Protein AF-A0A7W5C1H0-F1 (afdb_monomer)

Structure (mmCIF, N/CA/C/O backbone):
data_AF-A0A7W5C1H0-F1
#
_entry.id   AF-A0A7W5C1H0-F1
#
loop_
_atom_site.group_PDB
_atom_site.id
_atom_site.type_symbol
_atom_site.label_atom_id
_atom_site.label_alt_id
_atom_site.label_comp_id
_atom_site.label_asym_id
_atom_site.label_entity_id
_atom_site.label_seq_id
_atom_site.pdbx_PDB_ins_code
_atom_site.Cartn_x
_atom_site.Cartn_y
_atom_site.Cartn_z
_atom_site.occupancy
_atom_site.B_iso_or_equiv
_atom_site.auth_seq_id
_atom_site.auth_comp_id
_atom_site.auth_asym_id
_atom_site.auth_atom_id
_atom_site.pdbx_PDB_model_num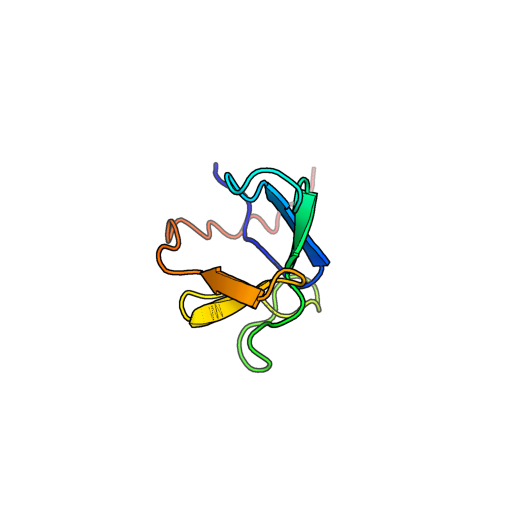
ATOM 1 N N . MET A 1 1 ? 0.106 15.534 13.397 1.00 43.31 1 MET A N 1
ATOM 2 C CA . MET A 1 1 ? -0.684 14.310 13.148 1.00 43.31 1 MET A CA 1
ATOM 3 C C . MET A 1 1 ? -0.158 13.655 11.886 1.00 43.31 1 MET A C 1
ATOM 5 O O . MET A 1 1 ? -0.075 14.344 10.877 1.00 43.31 1 MET A O 1
ATOM 9 N N . LYS A 1 2 ? 0.274 12.390 11.945 1.00 50.88 2 LYS A N 1
ATOM 10 C CA . 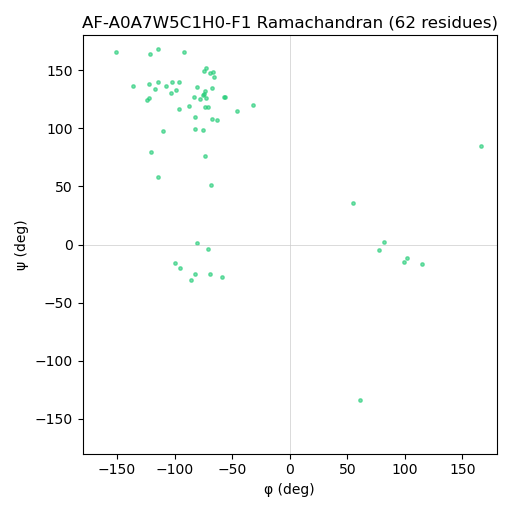LYS A 1 2 ? 0.606 11.615 10.741 1.00 50.88 2 LYS A CA 1
ATOM 11 C C . LYS A 1 2 ? -0.598 10.720 10.402 1.00 50.88 2 LYS A C 1
ATOM 13 O O . LYS A 1 2 ? -1.139 10.112 11.321 1.00 50.88 2 LYS A O 1
ATOM 18 N N . PRO A 1 3 ? -1.040 10.661 9.138 1.00 64.25 3 PRO A N 1
ATOM 19 C CA . PRO A 1 3 ? -2.145 9.799 8.733 1.00 64.25 3 PRO A CA 1
ATOM 20 C C . PRO A 1 3 ? -1.765 8.315 8.856 1.00 64.25 3 PRO A C 1
ATOM 22 O O . PRO A 1 3 ? -0.604 7.946 8.671 1.00 64.25 3 PRO A O 1
ATOM 25 N N . ILE A 1 4 ? -2.750 7.467 9.162 1.00 72.06 4 ILE A N 1
ATOM 26 C CA . ILE A 1 4 ? -2.606 6.006 9.107 1.00 72.06 4 ILE A CA 1
ATOM 27 C C . ILE A 1 4 ? -2.561 5.587 7.641 1.00 72.06 4 ILE A C 1
ATOM 29 O O . ILE A 1 4 ? -3.487 5.894 6.895 1.00 72.06 4 ILE A O 1
ATOM 33 N N . ALA A 1 5 ? -1.516 4.853 7.262 1.00 76.19 5 ALA A N 1
ATOM 34 C CA . ALA A 1 5 ? -1.437 4.224 5.954 1.00 76.19 5 ALA A CA 1
ATOM 35 C C . ALA A 1 5 ? -2.384 3.014 5.883 1.00 76.19 5 ALA A C 1
ATOM 37 O O . ALA A 1 5 ? -2.407 2.157 6.769 1.00 76.19 5 ALA A O 1
ATOM 38 N N . ARG A 1 6 ? -3.167 2.937 4.817 1.00 84.50 6 ARG A N 1
ATOM 39 C CA . ARG A 1 6 ? -4.148 1.898 4.507 1.00 84.50 6 ARG A CA 1
ATOM 40 C C . ARG A 1 6 ? -3.790 1.244 3.178 1.00 84.50 6 ARG A C 1
ATOM 42 O O . ARG A 1 6 ? -3.011 1.778 2.388 1.00 84.50 6 ARG A O 1
ATOM 49 N N . GLN A 1 7 ? -4.368 0.078 2.916 1.00 81.88 7 GLN A N 1
ATOM 50 C CA . GLN A 1 7 ? -4.306 -0.517 1.586 1.00 81.88 7 GLN A CA 1
ATOM 51 C C . GLN A 1 7 ? -4.875 0.478 0.563 1.00 81.88 7 GLN A C 1
ATOM 53 O O . GLN A 1 7 ? -5.979 0.987 0.733 1.00 81.88 7 GLN A O 1
ATOM 58 N N . GLY A 1 8 ? -4.100 0.765 -0.480 1.00 79.69 8 GLY A N 1
ATOM 59 C CA . GLY A 1 8 ? -4.396 1.781 -1.488 1.00 79.69 8 GLY A CA 1
ATOM 60 C C . GLY A 1 8 ? -3.667 3.111 -1.290 1.00 79.69 8 GLY A C 1
ATOM 61 O O . GLY A 1 8 ? -3.581 3.876 -2.250 1.00 79.69 8 GLY A O 1
ATOM 62 N N . ASP A 1 9 ? -3.082 3.380 -0.116 1.00 80.69 9 ASP A N 1
ATOM 63 C CA . ASP A 1 9 ? -2.310 4.610 0.075 1.00 80.69 9 ASP A CA 1
ATOM 64 C C . ASP A 1 9 ? -1.056 4.630 -0.797 1.00 80.69 9 ASP A C 1
ATOM 66 O O . ASP A 1 9 ? -0.402 3.612 -1.044 1.00 80.69 9 ASP A O 1
ATOM 70 N N . LEU A 1 10 ? -0.733 5.825 -1.281 1.00 80.12 10 LEU A N 1
ATOM 71 C CA . LEU A 1 10 ? 0.331 6.046 -2.243 1.00 80.12 10 LEU A CA 1
ATOM 72 C C . LEU A 1 10 ? 1.674 6.244 -1.534 1.00 80.12 1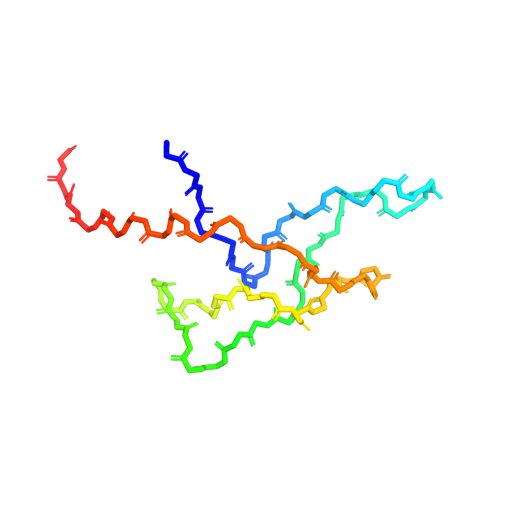0 LEU A C 1
ATOM 74 O O . LEU A 1 10 ? 1.877 7.203 -0.791 1.00 80.12 10 LEU A O 1
ATOM 78 N N . HIS A 1 11 ? 2.622 5.359 -1.820 1.00 76.44 11 HIS A N 1
ATOM 79 C CA . HIS A 1 11 ? 4.009 5.455 -1.385 1.00 76.44 11 HIS A CA 1
ATOM 80 C C . HIS A 1 11 ? 4.899 5.920 -2.544 1.00 76.44 11 HIS A C 1
ATOM 82 O O . HIS A 1 11 ? 4.866 5.342 -3.630 1.00 76.44 11 HIS A O 1
ATOM 88 N N . ARG A 1 12 ? 5.739 6.939 -2.319 1.00 77.44 12 ARG A N 1
ATOM 89 C CA . ARG A 1 12 ? 6.812 7.304 -3.258 1.00 77.44 12 ARG A CA 1
ATOM 90 C C . ARG A 1 12 ? 8.024 6.413 -3.037 1.00 77.44 12 ARG A C 1
ATOM 92 O O . ARG A 1 12 ? 8.738 6.583 -2.052 1.00 77.44 12 ARG A O 1
ATOM 99 N N . CYS A 1 13 ? 8.278 5.523 -3.987 1.00 73.62 13 CYS A N 1
ATOM 100 C CA . CYS A 1 13 ? 9.486 4.723 -3.984 1.00 73.62 13 CYS A CA 1
ATOM 101 C C . CYS A 1 13 ? 10.671 5.601 -4.43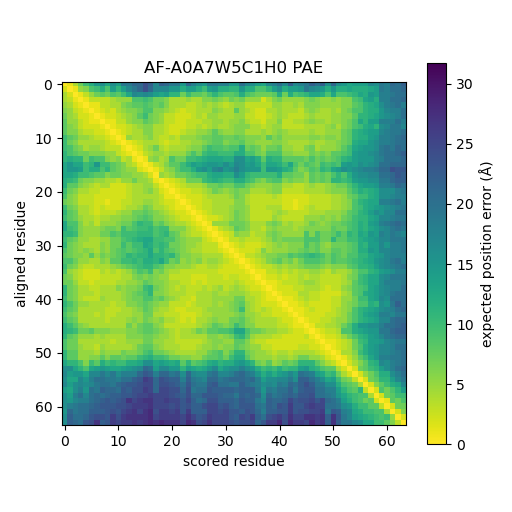2 1.00 73.62 13 CYS A C 1
ATOM 103 O O . CYS A 1 13 ? 10.583 6.233 -5.488 1.00 73.62 13 CYS A O 1
ATOM 105 N N . PRO A 1 14 ? 11.785 5.650 -3.677 1.00 73.44 14 PRO A N 1
ATOM 106 C CA . PRO A 1 14 ? 12.986 6.387 -4.079 1.00 73.44 14 PRO A CA 1
ATOM 107 C C . PRO A 1 14 ? 13.734 5.723 -5.249 1.00 73.44 14 PRO A C 1
ATOM 109 O O . PRO A 1 14 ? 14.723 6.266 -5.728 1.00 73.44 14 PRO A O 1
ATOM 112 N N . CYS A 1 15 ? 13.287 4.550 -5.708 1.00 72.62 15 CYS A N 1
ATOM 113 C CA . CYS A 1 15 ? 13.889 3.849 -6.833 1.00 72.62 15 CYS A CA 1
ATOM 114 C C . CYS A 1 15 ? 13.519 4.525 -8.164 1.00 72.62 15 CYS A C 1
ATOM 116 O O . CYS A 1 15 ? 12.341 4.768 -8.455 1.00 72.62 15 CYS A O 1
ATOM 118 N N . ASN A 1 16 ? 14.531 4.801 -8.985 1.00 66.12 16 ASN A N 1
ATOM 119 C CA . ASN A 1 16 ? 14.388 5.461 -10.280 1.00 66.12 16 ASN A CA 1
ATOM 120 C C . ASN A 1 16 ? 13.535 4.587 -11.219 1.00 66.12 16 ASN A C 1
ATOM 122 O O . ASN A 1 16 ? 14.000 3.554 -11.689 1.00 66.12 16 ASN A O 1
ATOM 126 N N . GLY A 1 17 ? 12.287 4.994 -11.481 1.00 70.06 17 GLY A N 1
ATOM 127 C CA . GLY A 1 17 ? 11.367 4.303 -12.399 1.00 70.06 17 GLY A CA 1
ATOM 128 C C . GLY A 1 17 ? 10.115 3.690 -11.759 1.00 70.06 17 GLY A C 1
ATOM 129 O O . GLY A 1 17 ? 9.147 3.457 -12.472 1.00 70.06 17 GLY A O 1
ATOM 130 N N . HIS A 1 18 ? 10.067 3.498 -10.434 1.00 71.62 18 HIS A N 1
ATOM 131 C CA . HIS A 1 18 ? 8.850 3.013 -9.753 1.00 71.62 18 HIS A CA 1
ATOM 132 C C . HIS A 1 18 ? 7.864 4.132 -9.389 1.00 71.62 18 HIS A C 1
ATOM 134 O O . HIS A 1 18 ? 6.656 3.910 -9.370 1.00 71.62 18 HIS A O 1
ATOM 140 N N . GLY A 1 19 ? 8.360 5.343 -9.121 1.00 79.88 19 GLY A N 1
ATOM 141 C CA . GLY A 1 19 ? 7.517 6.512 -8.874 1.00 79.88 19 GLY A CA 1
ATOM 142 C C . GLY A 1 19 ? 6.603 6.362 -7.653 1.00 79.88 19 GLY A C 1
ATOM 143 O O . GLY A 1 19 ? 7.043 5.998 -6.561 1.00 79.88 19 GLY A O 1
ATOM 144 N N . VAL A 1 20 ? 5.332 6.721 -7.828 1.00 82.31 20 VAL A N 1
ATOM 145 C CA . VAL A 1 20 ? 4.301 6.645 -6.790 1.00 82.31 20 VAL A CA 1
ATOM 146 C C . VAL A 1 20 ? 3.543 5.334 -6.962 1.00 82.31 20 VAL A C 1
ATOM 148 O O . VAL A 1 20 ? 2.871 5.137 -7.970 1.00 82.31 20 VAL A O 1
ATOM 151 N N . THR A 1 21 ? 3.626 4.450 -5.975 1.00 82.31 21 THR A N 1
A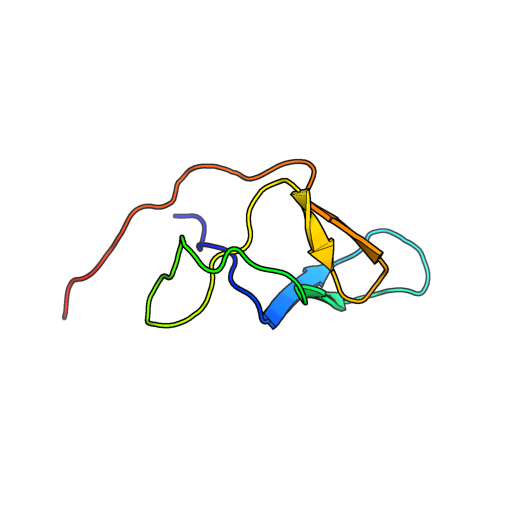TOM 152 C CA . THR A 1 21 ? 2.994 3.129 -6.014 1.00 82.31 21 THR A CA 1
ATOM 153 C C . THR A 1 21 ? 2.036 2.933 -4.848 1.00 82.31 21 THR A C 1
ATOM 155 O O . THR A 1 21 ? 2.401 3.276 -3.721 1.00 82.31 21 THR A O 1
ATOM 158 N N . PRO A 1 22 ? 0.851 2.346 -5.070 1.00 86.06 22 PRO A N 1
ATOM 159 C CA . PRO A 1 22 ? -0.082 2.062 -3.992 1.00 86.06 22 PRO A CA 1
ATOM 160 C C . PRO A 1 22 ? 0.396 0.895 -3.120 1.00 86.06 22 PRO A C 1
ATOM 162 O O . PRO A 1 22 ? 1.080 -0.024 -3.581 1.00 86.06 22 PRO A O 1
ATOM 165 N N . ILE A 1 23 ? -0.002 0.910 -1.853 1.00 85.88 23 ILE A N 1
ATOM 166 C CA . ILE A 1 23 ? 0.131 -0.232 -0.952 1.00 85.88 23 ILE A CA 1
ATOM 167 C C . ILE A 1 23 ? -0.912 -1.283 -1.348 1.00 85.88 23 ILE A C 1
ATOM 169 O O . ILE A 1 23 ? -2.110 -1.016 -1.305 1.00 85.88 23 ILE A O 1
ATOM 173 N N . VAL A 1 24 ? -0.473 -2.478 -1.741 1.00 87.88 24 VAL A N 1
ATOM 174 C CA . VAL A 1 24 ? -1.373 -3.548 -2.224 1.00 87.88 24 VAL A CA 1
ATOM 175 C C . VAL A 1 24 ? -1.676 -4.589 -1.157 1.00 87.88 24 VAL A C 1
ATOM 177 O O . VAL A 1 24 ? -2.637 -5.341 -1.295 1.00 87.88 24 VAL A O 1
ATOM 180 N N . SER A 1 25 ? -0.891 -4.610 -0.083 1.00 82.88 25 SER A N 1
ATOM 181 C CA . SER A 1 25 ? -1.054 -5.509 1.053 1.00 82.88 25 SER A CA 1
ATOM 182 C C . SER A 1 25 ? -1.418 -4.722 2.304 1.00 82.88 25 SER A C 1
ATOM 184 O O . SER A 1 25 ? -0.877 -3.650 2.556 1.00 82.88 25 SER A O 1
ATOM 186 N N . GLY A 1 26 ? -2.330 -5.264 3.095 1.00 82.62 26 GLY A N 1
ATOM 187 C CA . GLY A 1 26 ? -2.696 -4.715 4.390 1.00 82.62 26 GLY A CA 1
ATOM 188 C C . GLY A 1 26 ? -3.156 -5.833 5.306 1.00 82.62 26 GLY A C 1
ATOM 189 O O . GLY A 1 26 ? -3.454 -6.948 4.869 1.00 82.62 26 GLY A O 1
ATOM 190 N N . SER A 1 27 ? -3.246 -5.543 6.598 1.00 79.31 27 SER A N 1
ATOM 191 C CA . SER A 1 27 ? -3.631 -6.563 7.564 1.00 79.31 27 SER A CA 1
ATOM 192 C C . SER A 1 27 ? -5.148 -6.741 7.649 1.00 79.31 27 SER A C 1
ATOM 194 O O . SER A 1 27 ? -5.865 -5.779 7.921 1.00 79.31 27 SER A O 1
ATOM 196 N N . PRO A 1 28 ? -5.670 -7.976 7.503 1.00 73.38 28 PRO A N 1
ATOM 197 C CA . PRO A 1 28 ? -7.111 -8.221 7.550 1.00 73.38 28 PRO A CA 1
ATOM 198 C C . PRO A 1 28 ? -7.700 -8.019 8.951 1.00 73.38 28 PRO A C 1
ATOM 200 O O . PRO A 1 28 ? -8.886 -7.714 9.062 1.00 73.38 28 PRO A O 1
ATOM 203 N N . GLN A 1 29 ? -6.875 -8.172 9.996 1.00 76.31 29 GLN A N 1
ATOM 204 C CA . GLN A 1 29 ? -7.256 -8.017 11.404 1.00 76.31 29 GLN A CA 1
ATOM 205 C C . GLN A 1 29 ? -7.268 -6.559 11.879 1.00 76.31 29 GLN A C 1
ATOM 207 O O . GLN A 1 29 ? -7.971 -6.228 12.827 1.00 76.31 29 GLN A O 1
ATOM 212 N N . SER A 1 30 ? -6.494 -5.683 11.238 1.00 74.38 30 SER A N 1
ATOM 213 C CA . SER A 1 30 ? -6.376 -4.275 11.617 1.00 74.38 30 SER A CA 1
ATOM 214 C C . SER A 1 30 ? -7.053 -3.447 10.538 1.00 74.38 30 SER A C 1
ATOM 216 O O . SER A 1 30 ? -6.464 -3.209 9.491 1.00 74.38 30 SER A O 1
ATOM 218 N N . ARG A 1 31 ? -8.307 -3.050 10.764 1.00 79.94 31 ARG A N 1
ATOM 219 C CA . ARG A 1 31 ? -9.087 -2.240 9.820 1.00 79.94 31 ARG A CA 1
ATOM 220 C C . ARG A 1 31 ? -9.422 -0.893 10.446 1.00 79.94 31 ARG A C 1
ATOM 222 O O . ARG A 1 31 ? -9.866 -0.846 11.588 1.00 79.94 31 ARG A O 1
ATOM 229 N N . VAL A 1 32 ? -9.227 0.182 9.694 1.00 76.75 32 VAL A N 1
ATOM 230 C CA . VAL A 1 32 ? -9.590 1.555 10.070 1.00 76.75 32 VAL A CA 1
ATOM 231 C C . VAL A 1 32 ? -10.542 2.068 9.002 1.00 76.75 32 VAL A C 1
ATOM 233 O O . VAL A 1 32 ? -10.229 1.983 7.815 1.00 76.75 32 VAL A O 1
ATOM 236 N N . GLU A 1 33 ? -11.717 2.554 9.404 1.00 72.38 33 GLU A N 1
ATOM 237 C CA . GLU A 1 33 ? -12.757 3.028 8.473 1.00 72.38 33 GLU A CA 1
ATOM 238 C C . GLU A 1 33 ? -13.157 1.966 7.422 1.00 72.38 33 GLU A C 1
ATOM 240 O O . GLU A 1 33 ? -13.380 2.267 6.251 1.00 72.38 33 GLU A O 1
ATOM 245 N N . GLY A 1 34 ? -13.167 0.685 7.814 1.00 76.75 34 GLY A N 1
ATOM 246 C CA . GLY A 1 34 ? -13.496 -0.443 6.930 1.00 76.75 34 GLY A CA 1
ATOM 247 C C . GLY A 1 34 ? -12.385 -0.868 5.961 1.00 76.75 34 GLY A C 1
ATOM 248 O O . GLY A 1 34 ? -12.521 -1.899 5.304 1.00 76.75 34 GLY A O 1
ATOM 249 N N . GLN A 1 35 ? -11.267 -0.141 5.913 1.00 78.50 35 GLN A N 1
ATOM 250 C CA . GLN A 1 35 ? -10.119 -0.450 5.059 1.00 78.50 35 GLN A CA 1
ATOM 251 C C . GLN A 1 35 ? -8.993 -1.109 5.866 1.00 78.50 35 GLN A C 1
ATOM 253 O O . GLN A 1 35 ? -8.729 -0.698 7.000 1.00 78.50 35 GLN A O 1
ATOM 258 N N . PRO A 1 36 ? -8.313 -2.130 5.319 1.00 83.94 36 PRO A N 1
ATOM 259 C CA . PRO A 1 36 ? -7.201 -2.770 6.005 1.00 83.94 36 PRO A CA 1
ATOM 260 C C . PRO A 1 36 ? -6.016 -1.808 6.129 1.00 83.94 36 PRO A C 1
ATOM 262 O O . PRO A 1 36 ? -5.646 -1.104 5.189 1.00 83.94 36 PRO A O 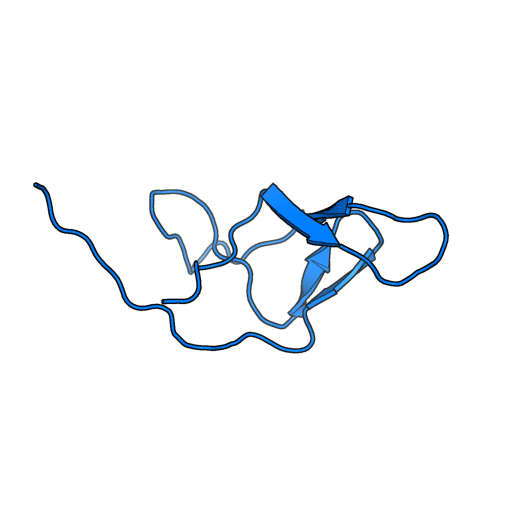1
ATOM 265 N N . VAL A 1 37 ? -5.434 -1.775 7.322 1.00 83.56 37 VAL A N 1
ATOM 266 C CA . VAL A 1 37 ? -4.308 -0.915 7.687 1.00 83.56 37 VAL A CA 1
ATOM 267 C C . VAL A 1 37 ? -3.014 -1.533 7.175 1.00 83.56 37 VAL A C 1
ATOM 269 O O . VAL A 1 37 ? -2.783 -2.734 7.346 1.00 83.56 37 VAL A O 1
ATOM 272 N N . ALA A 1 38 ? -2.168 -0.698 6.580 1.00 82.50 38 ALA A N 1
ATOM 273 C CA . ALA A 1 38 ? -0.823 -1.067 6.180 1.00 82.50 38 ALA A CA 1
ATOM 274 C C . ALA A 1 38 ? 0.099 -1.062 7.407 1.00 82.50 38 ALA A C 1
ATOM 276 O O . ALA A 1 38 ? 0.192 -0.069 8.133 1.00 82.50 38 ALA A O 1
ATOM 277 N N . ARG A 1 39 ? 0.776 -2.180 7.655 1.00 81.94 39 ARG A N 1
ATOM 278 C CA . ARG A 1 39 ? 1.718 -2.370 8.759 1.00 81.94 39 ARG A CA 1
ATOM 279 C C . ARG A 1 39 ? 3.135 -2.575 8.237 1.00 81.94 39 ARG A C 1
ATOM 281 O O . ARG A 1 39 ? 3.371 -2.811 7.055 1.00 81.94 39 ARG A O 1
ATOM 288 N N . VAL A 1 40 ? 4.094 -2.514 9.157 1.00 79.50 40 VAL A N 1
ATOM 289 C CA . VAL A 1 40 ? 5.462 -2.967 8.887 1.00 79.50 40 VAL A CA 1
ATOM 290 C C . VAL A 1 40 ? 5.408 -4.435 8.455 1.00 79.50 40 VAL A C 1
ATOM 292 O O . VAL A 1 40 ? 4.799 -5.259 9.134 1.00 79.50 40 VAL A O 1
ATOM 295 N N . GLY A 1 41 ? 6.005 -4.741 7.307 1.00 77.56 41 GLY A N 1
ATOM 296 C CA . GLY A 1 41 ? 5.953 -6.040 6.642 1.00 77.56 41 GLY A CA 1
ATOM 297 C C . GLY A 1 41 ? 4.980 -6.114 5.460 1.00 77.56 41 GLY A C 1
ATOM 298 O O . GLY A 1 41 ? 5.057 -7.070 4.690 1.00 77.56 41 GLY A O 1
ATOM 299 N N . ASP A 1 42 ? 4.102 -5.125 5.266 1.00 82.56 42 ASP A N 1
ATOM 300 C CA . ASP A 1 42 ? 3.208 -5.099 4.106 1.00 82.56 42 ASP A CA 1
ATOM 301 C C . ASP A 1 42 ? 3.941 -4.718 2.814 1.00 82.56 42 ASP A C 1
ATOM 303 O O . ASP A 1 42 ? 4.916 -3.963 2.811 1.00 82.56 42 ASP A O 1
ATOM 307 N N . LYS A 1 43 ? 3.451 -5.258 1.695 1.00 83.38 43 LYS A N 1
ATOM 308 C CA . LYS A 1 43 ? 4.004 -5.058 0.353 1.00 83.38 43 LYS A CA 1
ATOM 309 C C . L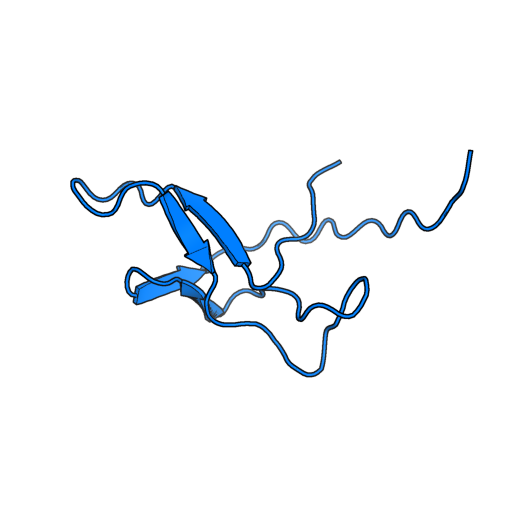YS A 1 43 ? 3.294 -3.945 -0.417 1.00 83.38 43 LYS A C 1
ATOM 311 O O . LYS A 1 43 ? 2.064 -3.837 -0.415 1.00 83.38 43 LYS A O 1
ATOM 316 N N . THR A 1 44 ? 4.075 -3.155 -1.141 1.00 83.56 44 THR A N 1
ATOM 317 C CA . THR A 1 44 ? 3.602 -2.171 -2.121 1.00 83.56 44 THR A CA 1
ATOM 318 C C . THR A 1 44 ? 3.524 -2.775 -3.523 1.00 83.56 44 THR A C 1
ATOM 320 O O . THR A 1 44 ? 4.087 -3.838 -3.788 1.00 83.56 44 THR A O 1
ATOM 323 N N . ALA A 1 45 ? 2.839 -2.093 -4.446 1.00 83.12 45 ALA A N 1
ATOM 324 C CA . ALA A 1 45 ? 2.704 -2.544 -5.834 1.00 83.12 45 ALA A CA 1
ATOM 325 C C . ALA A 1 45 ? 4.054 -2.703 -6.551 1.00 83.12 45 ALA A C 1
ATOM 327 O O . ALA A 1 45 ? 4.180 -3.538 -7.439 1.00 83.12 45 ALA A O 1
ATOM 328 N N . CYS A 1 46 ? 5.072 -1.936 -6.150 1.00 77.19 46 CYS A N 1
ATOM 329 C CA . CYS A 1 46 ? 6.422 -2.067 -6.691 1.00 77.19 46 CYS A CA 1
ATOM 330 C C . CYS A 1 46 ? 7.246 -3.210 -6.070 1.00 77.19 46 CYS A C 1
ATOM 332 O O . CYS A 1 46 ? 8.415 -3.370 -6.410 1.00 77.19 46 CYS A O 1
ATOM 334 N N . GLY A 1 47 ? 6.673 -3.983 -5.142 1.00 78.75 47 GLY A N 1
ATOM 335 C CA . GLY A 1 47 ? 7.363 -5.067 -4.440 1.00 78.75 47 GLY A CA 1
ATOM 336 C C . GLY A 1 47 ? 8.212 -4.610 -3.250 1.00 78.75 47 GLY A C 1
ATOM 337 O O . GLY A 1 47 ? 8.840 -5.447 -2.602 1.00 78.75 47 GLY A O 1
ATOM 338 N N . ALA A 1 48 ? 8.216 -3.313 -2.922 1.00 77.62 48 ALA A N 1
ATOM 339 C CA . ALA A 1 48 ? 8.850 -2.834 -1.701 1.00 77.62 48 ALA A CA 1
ATOM 340 C C . ALA A 1 48 ? 8.058 -3.306 -0.475 1.00 77.62 48 ALA A C 1
ATOM 342 O O . ALA A 1 48 ? 6.838 -3.461 -0.516 1.00 77.62 48 ALA A O 1
ATOM 343 N N . THR A 1 49 ? 8.767 -3.546 0.622 1.00 81.88 49 THR A N 1
ATOM 344 C CA . THR A 1 49 ? 8.160 -3.915 1.903 1.00 81.88 49 THR A CA 1
ATOM 345 C C . THR A 1 49 ? 8.264 -2.732 2.853 1.00 81.88 49 THR A C 1
ATOM 347 O O . THR A 1 49 ? 9.310 -2.087 2.922 1.00 81.88 49 THR A O 1
ATOM 350 N N . ILE A 1 50 ? 7.191 -2.431 3.579 1.00 78.06 50 ILE A N 1
ATOM 351 C CA . ILE A 1 50 ? 7.196 -1.391 4.607 1.00 78.06 50 ILE A CA 1
ATOM 352 C C . ILE A 1 50 ? 8.105 -1.872 5.741 1.00 78.06 50 ILE A C 1
ATOM 354 O O . ILE A 1 50 ? 7.752 -2.801 6.456 1.00 78.06 50 ILE A O 1
ATOM 358 N N . ILE A 1 51 ? 9.285 -1.277 5.893 1.00 75.56 51 ILE A N 1
ATOM 359 C CA . ILE A 1 51 ? 10.259 -1.662 6.933 1.00 75.56 51 ILE A CA 1
ATOM 360 C C . ILE A 1 51 ? 10.157 -0.807 8.195 1.00 75.56 51 ILE A C 1
ATOM 362 O O . ILE A 1 51 ? 10.566 -1.241 9.265 1.00 75.56 51 ILE A O 1
ATOM 366 N N . GLU A 1 52 ? 9.560 0.376 8.086 1.00 66.12 52 GLU A N 1
ATOM 367 C CA . GLU A 1 52 ? 9.303 1.260 9.213 1.00 66.12 52 GLU A CA 1
ATOM 368 C C . GLU A 1 52 ? 7.895 1.837 9.119 1.00 66.12 52 GLU A C 1
ATOM 370 O O . GLU A 1 52 ? 7.435 2.264 8.059 1.00 66.12 52 GLU A O 1
ATOM 375 N N . GLY A 1 53 ? 7.210 1.849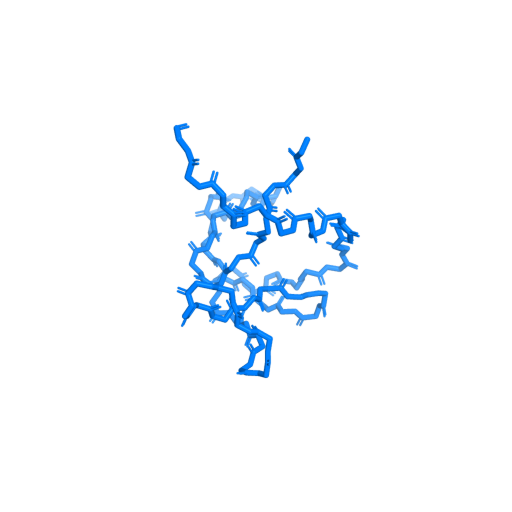 10.258 1.00 61.91 53 GLY A N 1
ATOM 376 C CA . GLY A 1 53 ? 5.909 2.468 10.434 1.00 61.91 53 GLY A CA 1
ATOM 377 C C . GLY A 1 53 ? 6.011 3.462 11.576 1.00 61.91 53 GLY A C 1
ATOM 378 O O . GLY A 1 53 ? 6.410 3.105 12.681 1.00 61.91 53 GLY A O 1
ATOM 379 N N . SER A 1 54 ? 5.651 4.721 11.334 1.00 55.56 54 SER A N 1
ATOM 380 C CA . SER A 1 54 ? 5.559 5.701 12.415 1.00 55.56 54 SER A CA 1
ATOM 381 C C . SER A 1 54 ? 4.280 5.411 13.205 1.00 55.56 54 SER A C 1
ATOM 383 O O . SER A 1 54 ? 3.187 5.769 12.773 1.00 55.56 54 SER A O 1
ATOM 385 N N . GLY A 1 55 ? 4.407 4.712 14.337 1.00 48.88 55 GLY A N 1
ATOM 386 C CA . GLY A 1 55 ? 3.310 4.251 15.201 1.00 48.88 55 GLY A CA 1
ATOM 387 C C . GLY A 1 55 ? 2.557 5.358 15.948 1.00 48.88 55 GLY A C 1
ATOM 388 O O . GLY A 1 55 ? 2.381 5.276 17.156 1.00 48.88 55 GLY A O 1
ATOM 389 N N . SER A 1 56 ? 2.101 6.400 15.254 1.00 42.84 56 SER A N 1
ATOM 390 C CA . SER A 1 56 ? 1.247 7.460 15.809 1.00 42.84 56 SER A CA 1
ATOM 391 C C . SER A 1 56 ? -0.139 7.427 15.158 1.00 42.84 56 SER A C 1
ATOM 393 O O . SER A 1 56 ? -0.599 8.389 14.554 1.00 42.84 56 SER A O 1
ATOM 395 N N . ALA A 1 57 ? -0.806 6.279 15.275 1.00 40.31 57 ALA A N 1
ATOM 396 C CA . ALA A 1 57 ? -2.213 6.097 14.936 1.00 40.31 57 ALA A CA 1
ATOM 397 C C . ALA A 1 57 ? -3.095 6.759 16.014 1.00 40.31 57 ALA A C 1
ATOM 399 O O . ALA A 1 57 ? -3.629 6.086 16.890 1.00 40.31 57 ALA A O 1
ATOM 400 N N . SER A 1 58 ? -3.215 8.089 16.000 1.00 40.84 58 SER A N 1
ATOM 401 C CA . SER A 1 58 ? -4.212 8.783 16.821 1.00 40.84 58 SER A CA 1
ATOM 402 C C . SER A 1 58 ? -5.559 8.742 16.102 1.00 40.84 58 SER A C 1
ATOM 404 O O . SER A 1 58 ? -5.799 9.518 15.177 1.00 40.84 58 SER A O 1
ATOM 406 N N . THR A 1 59 ? -6.417 7.815 16.521 1.00 47.50 59 THR A N 1
ATOM 407 C CA . THR A 1 59 ? -7.858 7.809 16.260 1.00 47.50 59 THR A CA 1
ATOM 408 C C . THR A 1 59 ? -8.426 9.203 16.512 1.00 47.50 59 THR A C 1
ATOM 410 O O . THR A 1 59 ? -8.429 9.664 17.650 1.00 47.50 59 THR A O 1
ATOM 413 N N . PHE A 1 60 ? -8.923 9.872 15.475 1.00 42.16 60 PHE A N 1
ATOM 414 C CA . PHE A 1 60 ? -9.873 10.964 15.659 1.00 42.16 60 PHE A CA 1
ATOM 415 C C . PHE A 1 60 ? -11.158 10.601 14.923 1.00 42.16 60 PHE A C 1
ATOM 417 O O . PHE A 1 60 ? -11.413 11.013 13.797 1.00 42.16 60 PHE A O 1
ATOM 424 N N . ALA A 1 61 ? -11.947 9.759 15.587 1.00 54.38 61 ALA A N 1
ATOM 425 C CA . ALA A 1 61 ? -13.389 9.805 15.450 1.00 54.38 61 ALA A CA 1
ATOM 426 C C . ALA A 1 61 ? -13.844 11.085 16.162 1.00 54.38 61 ALA A C 1
ATOM 428 O O . ALA A 1 61 ? -13.595 11.229 17.358 1.00 54.38 61 ALA A O 1
ATOM 429 N N . GLY A 1 62 ? -14.457 12.034 15.457 1.00 41.72 62 GLY A N 1
ATOM 430 C CA . GLY A 1 62 ? -14.937 13.238 16.132 1.00 41.72 62 GLY A CA 1
ATOM 431 C C . GLY A 1 62 ? -15.324 14.379 15.213 1.00 41.72 62 GLY A C 1
ATOM 432 O O . GLY A 1 62 ? -14.542 15.290 14.986 1.00 41.72 62 GLY A O 1
ATOM 433 N N . SER A 1 63 ? -16.562 14.307 14.739 1.00 62.03 63 SER A N 1
ATOM 434 C CA . SER A 1 63 ? -17.397 15.376 14.190 1.00 62.03 63 SER A CA 1
ATOM 435 C C . SER A 1 63 ? -17.183 16.774 14.800 1.00 62.03 63 SER A C 1
ATOM 437 O O . SER A 1 63 ? -17.484 16.971 15.982 1.00 62.03 63 SER A O 1
ATOM 439 N N . ARG A 1 64 ? -16.794 17.746 13.969 1.00 50.50 64 ARG A N 1
ATOM 440 C CA . ARG A 1 64 ? -17.492 19.020 13.691 1.00 50.50 64 ARG A CA 1
ATOM 441 C C . ARG A 1 64 ? -16.711 19.839 12.670 1.00 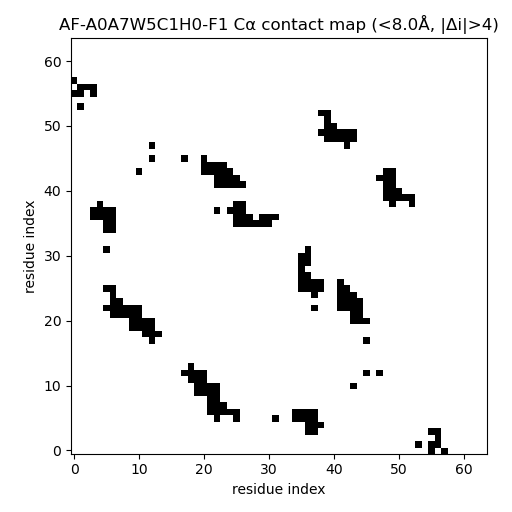50.50 64 ARG A C 1
ATOM 443 O O . ARG A 1 64 ? -15.468 19.866 12.777 1.00 50.50 64 ARG A O 1
#

Sequence (64 aa):
MKPIARQGDLHRCPCNGHGVTPIVSGSPQSRVEGQPVARVGDKTACGATIIEGSGSASTFAGSR

Solvent-accessible surface area (backbone atoms only — not comparable to full-atom values): 4062 Å² total; per-residue (Å²): 138,62,83,76,53,31,50,61,41,75,42,75,49,91,53,95,87,62,44,73,29,36,24,73,32,46,37,87,89,45,60,57,96,87,40,31,29,44,48,64,70,25,36,30,69,80,69,50,59,35,83,74,64,86,89,53,77,75,84,77,86,77,93,129

Mean predicted aligned error: 9.25 Å

Radius of gyration: 12.51 Å; Cα contacts (8 Å, |Δi|>4): 108; chains: 1; bounding box: 32×27×29 Å

Secondary structure (DSSP, 8-state):
-PPPPBTTPEEE--STTT-EEEB---EEEEEETTEEEP-TTPBBTTS-B---------------

InterPro domains:
  IPR008727 PAAR motif [PF05488] (2-51)

Nearest PDB structures (foldseek):
  4jiv-assembly1_D  TM=6.955E-01  e=5.448E-02  Vibrio cholerae O1 biovar El Tor str. N16961
  4jiw-assembly3_L  TM=7.750E-01  e=1.539E-01  Escherichia coli CFT073
  6p20-assembly1_D  TM=8.538E-01  e=3.352E-01  Phikzvirus phiKZ
  4ku0-assembly1_D  TM=5.837E-01  e=6.842E-01  Tequatrovirus T4

pLDDT: mean 71.84, std 13.49, range [40.31, 87.88]

Foldseek 3Di:
DDDFQFQQDWDADPDPPPGIWGFNDADPVDDDPNTGTQDQQGATPVRDGRNDDPPPPDDDPDDD

Organism: NCBI:txid257772